Protein AF-A0A9P5TBZ5-F1 (afdb_monomer)

Secondary structure (DSSP, 8-state):
------TTS-TTBTB---GGGGTTSHHHHHHHHHHTS---GGG--HHHHHHHHHHHHHHHHTT--SSGGGT-HHHHHHHHHHHHTT-----TT----HHHHHHHHHHHHHS----------HHHHHHHHHHHHHHHHHHHHHHTTPPPPTTTT----------

Structure (mmCIF, N/CA/C/O backbone):
data_AF-A0A9P5TBZ5-F1
#
_entry.id   AF-A0A9P5TBZ5-F1
#
loop_
_atom_site.group_PDB
_atom_site.id
_atom_site.type_symbol
_atom_site.label_atom_id
_atom_site.label_alt_id
_atom_site.label_comp_id
_atom_site.label_asym_id
_atom_site.label_entity_id
_atom_site.label_seq_id
_atom_site.pdbx_PDB_ins_code
_atom_site.Cartn_x
_atom_site.Cartn_y
_atom_site.Cartn_z
_atom_site.occupancy
_atom_site.B_iso_or_equiv
_atom_site.auth_seq_id
_atom_site.auth_comp_id
_atom_site.auth_asym_id
_atom_site.auth_atom_id
_atom_site.pdbx_PDB_model_num
ATOM 1 N N . MET A 1 1 ? -17.159 19.892 -11.079 1.00 33.22 1 MET A N 1
ATOM 2 C CA . MET A 1 1 ? -17.996 18.682 -10.952 1.00 33.22 1 MET A CA 1
ATOM 3 C C . MET A 1 1 ? -17.070 17.484 -11.070 1.00 33.22 1 MET A C 1
ATOM 5 O O . MET A 1 1 ? -16.500 17.295 -12.135 1.00 33.22 1 MET A O 1
ATOM 9 N N . ALA A 1 2 ? -16.804 16.789 -9.963 1.00 36.62 2 ALA A N 1
ATOM 10 C CA . ALA A 1 2 ? -15.890 15.649 -9.939 1.00 36.62 2 ALA A CA 1
ATOM 11 C C . ALA A 1 2 ? -16.561 14.426 -10.584 1.00 36.62 2 ALA A C 1
ATOM 13 O O . ALA A 1 2 ? -17.734 14.154 -10.336 1.00 36.62 2 ALA A O 1
ATOM 14 N N . SER A 1 3 ? -15.822 13.752 -11.463 1.00 37.06 3 SER A N 1
ATOM 15 C CA . SER A 1 3 ? -16.291 12.652 -12.304 1.00 37.06 3 SER A CA 1
ATOM 16 C C . SER A 1 3 ? -16.651 11.419 -11.467 1.00 37.06 3 SER A C 1
ATOM 18 O O . SER A 1 3 ? -15.787 10.826 -10.831 1.00 37.06 3 SER A O 1
ATOM 20 N N . ALA A 1 4 ? -17.922 11.015 -11.496 1.00 46.25 4 ALA A N 1
ATOM 21 C CA . ALA A 1 4 ? -18.447 9.817 -10.829 1.00 46.25 4 ALA A CA 1
ATOM 22 C C . ALA A 1 4 ? -18.227 8.514 -11.638 1.00 46.25 4 ALA A C 1
ATOM 24 O O . ALA A 1 4 ? -18.849 7.494 -11.356 1.00 46.25 4 ALA A O 1
ATOM 25 N N . ALA A 1 5 ? -17.364 8.532 -12.661 1.00 37.97 5 ALA A N 1
ATOM 26 C CA . ALA A 1 5 ? -17.237 7.447 -13.639 1.00 37.97 5 ALA A CA 1
ATOM 27 C C . ALA A 1 5 ? -16.174 6.372 -13.310 1.00 37.97 5 ALA A C 1
ATOM 29 O O . ALA A 1 5 ? -15.978 5.465 -14.112 1.00 37.97 5 ALA A O 1
ATOM 30 N N . ALA A 1 6 ? -15.493 6.433 -12.159 1.00 43.81 6 ALA A N 1
ATOM 31 C CA . ALA A 1 6 ? -14.355 5.549 -11.848 1.00 43.81 6 ALA A CA 1
ATOM 32 C C . ALA A 1 6 ? -14.616 4.475 -10.767 1.00 43.81 6 ALA A C 1
ATOM 34 O O . ALA A 1 6 ? -13.696 3.765 -10.377 1.00 43.81 6 ALA A O 1
ATOM 35 N N . LEU A 1 7 ? -15.851 4.308 -10.282 1.00 50.50 7 LEU A N 1
ATOM 36 C CA . LEU A 1 7 ? -16.129 3.427 -9.131 1.00 50.50 7 LEU A CA 1
ATOM 37 C C . LEU A 1 7 ? -16.101 1.915 -9.451 1.00 50.50 7 LEU A C 1
ATOM 39 O O . LEU A 1 7 ? -16.159 1.102 -8.536 1.00 50.50 7 LEU A O 1
ATOM 43 N N . GLY A 1 8 ? -16.006 1.517 -10.727 1.00 47.25 8 GLY A N 1
ATOM 44 C CA . GLY A 1 8 ? -16.082 0.106 -11.144 1.00 47.25 8 GLY A CA 1
ATOM 45 C C . GLY A 1 8 ? -14.747 -0.645 -11.248 1.00 47.25 8 GLY A C 1
ATOM 46 O O . GLY A 1 8 ? -14.758 -1.868 -11.308 1.00 47.25 8 GLY A O 1
ATOM 47 N N . GLY A 1 9 ? -13.607 0.056 -11.284 1.00 59.09 9 GLY A N 1
ATOM 48 C CA . GLY A 1 9 ? -12.282 -0.556 -11.501 1.00 59.09 9 GLY A CA 1
ATOM 49 C C . GLY A 1 9 ? -11.386 -0.636 -10.263 1.00 59.09 9 GLY A C 1
ATOM 50 O O . GLY A 1 9 ? -10.271 -1.137 -10.349 1.00 59.09 9 GLY A O 1
ATOM 51 N N . GLN A 1 10 ? -11.843 -0.107 -9.128 1.00 72.00 10 GLN A N 1
ATOM 52 C CA . GLN A 1 10 ? -11.024 0.062 -7.923 1.00 72.00 10 GLN A CA 1
ATOM 53 C C . GLN A 1 10 ? -11.250 -1.024 -6.864 1.00 72.00 10 GLN A C 1
ATOM 55 O O . GLN A 1 10 ? -10.450 -1.158 -5.939 1.00 72.00 10 GLN A O 1
ATOM 60 N N . TRP A 1 11 ? -12.325 -1.811 -6.997 1.00 81.44 11 TRP A N 1
ATOM 61 C CA . TRP A 1 11 ? -12.635 -2.852 -6.026 1.00 81.44 11 TRP A CA 1
ATOM 62 C C . TRP A 1 11 ? -11.581 -3.961 -6.059 1.00 81.44 11 TRP A C 1
ATOM 64 O O . TRP A 1 11 ? -11.291 -4.519 -7.117 1.00 81.44 11 TRP A O 1
ATOM 74 N N . GLY A 1 12 ? -10.994 -4.266 -4.904 1.00 79.25 12 GLY A N 1
ATOM 75 C CA . GLY A 1 12 ? -9.954 -5.285 -4.772 1.00 79.25 12 GLY A CA 1
ATOM 76 C C . GLY A 1 12 ? -8.595 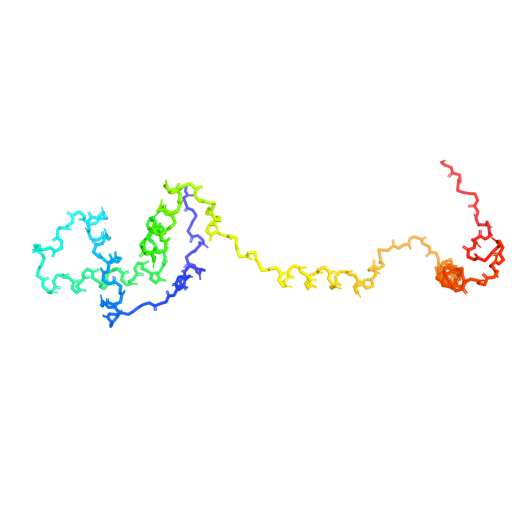-4.913 -5.382 1.00 79.25 12 GLY A C 1
ATOM 77 O O . GLY A 1 12 ? -7.757 -5.801 -5.528 1.00 79.25 12 GLY A O 1
ATOM 78 N N . LYS A 1 13 ? -8.335 -3.633 -5.712 1.00 82.00 13 LYS A N 1
ATOM 79 C CA . LYS A 1 13 ? -7.055 -3.167 -6.299 1.00 82.00 13 LYS A CA 1
ATOM 80 C C . LYS A 1 13 ? -5.826 -3.609 -5.490 1.00 82.00 13 LYS A C 1
ATOM 82 O O . LYS A 1 13 ? -4.810 -3.972 -6.074 1.00 82.00 13 LYS A O 1
ATOM 87 N N . TYR A 1 14 ? -5.928 -3.593 -4.162 1.00 80.81 14 TYR A N 1
ATOM 88 C CA . TYR A 1 14 ? -4.846 -3.958 -3.238 1.00 80.81 14 TYR A CA 1
ATOM 89 C C . TYR A 1 14 ? -5.066 -5.330 -2.572 1.00 80.81 14 TYR A C 1
ATOM 91 O O . TYR A 1 14 ? -4.370 -5.678 -1.621 1.00 80.81 14 TYR A O 1
ATOM 99 N N . GLY A 1 15 ? -6.020 -6.119 -3.076 1.00 84.44 15 GLY A N 1
ATOM 100 C CA . GLY A 1 15 ? -6.528 -7.330 -2.431 1.00 84.44 15 GLY A CA 1
ATOM 101 C C . GLY A 1 15 ? -7.873 -7.100 -1.737 1.00 84.44 15 GLY A C 1
ATOM 102 O O . GLY A 1 15 ? -8.352 -5.972 -1.638 1.00 84.44 15 GLY A O 1
ATOM 103 N N . ILE A 1 16 ? -8.498 -8.189 -1.288 1.00 87.75 16 ILE A N 1
ATOM 104 C CA . ILE A 1 16 ? -9.780 -8.167 -0.574 1.00 87.75 16 ILE A CA 1
ATOM 105 C C . ILE A 1 16 ? -9.539 -8.700 0.830 1.00 87.75 16 ILE A C 1
ATOM 107 O O . ILE A 1 16 ? -8.978 -9.785 0.986 1.00 87.75 16 ILE A O 1
ATOM 111 N N . ILE A 1 17 ? -9.979 -7.950 1.833 1.00 89.69 17 ILE A N 1
ATOM 112 C CA . ILE A 1 17 ? -9.894 -8.334 3.240 1.00 89.69 17 ILE A CA 1
ATOM 113 C C . ILE A 1 17 ? -11.285 -8.567 3.827 1.00 89.69 17 ILE A C 1
ATOM 115 O O . ILE A 1 17 ? -12.295 -8.071 3.321 1.00 89.69 17 ILE A O 1
ATOM 119 N N . SER A 1 18 ? -11.327 -9.339 4.907 1.00 90.25 18 SER A N 1
ATOM 120 C CA . SER A 1 18 ? -12.527 -9.672 5.669 1.00 90.25 18 SER A CA 1
ATOM 121 C C . SER A 1 18 ? -12.341 -9.351 7.154 1.00 90.25 18 SER A C 1
ATOM 123 O O . SER A 1 18 ? -11.235 -9.077 7.614 1.00 90.25 18 SER A O 1
ATOM 125 N N . GLU A 1 19 ? -13.412 -9.449 7.949 1.00 88.06 19 GLU A N 1
ATOM 126 C CA . GLU A 1 19 ? -13.339 -9.294 9.413 1.00 88.06 19 GLU A CA 1
ATOM 127 C C . GLU A 1 19 ? -12.358 -10.272 10.092 1.00 88.06 19 GLU A C 1
ATOM 129 O O . GLU A 1 19 ? -11.868 -10.001 11.189 1.00 88.06 19 GLU A O 1
ATOM 134 N N . SER A 1 20 ? -12.045 -11.395 9.438 1.00 89.06 20 SER A N 1
ATOM 135 C CA . SER A 1 20 ? -11.106 -12.404 9.942 1.00 89.06 20 SER A CA 1
ATOM 136 C C . SER A 1 20 ? -9.653 -11.920 9.913 1.00 89.06 20 SER A C 1
ATOM 138 O O . SER A 1 20 ? -8.834 -12.380 10.706 1.00 89.06 20 SER A O 1
ATOM 140 N N . ASP A 1 21 ? -9.343 -10.961 9.039 1.00 89.00 21 ASP A N 1
ATOM 141 C CA . ASP A 1 21 ? -7.994 -10.441 8.800 1.00 89.00 21 ASP A CA 1
ATOM 142 C C . ASP A 1 21 ? -7.588 -9.350 9.807 1.00 89.00 21 ASP A C 1
ATOM 144 O O . ASP A 1 21 ? -6.551 -8.707 9.650 1.00 89.00 21 ASP A O 1
ATOM 148 N N . ILE A 1 22 ? -8.378 -9.150 10.870 1.00 87.50 22 ILE A N 1
ATOM 149 C CA . ILE A 1 22 ? -8.165 -8.111 11.889 1.00 87.50 22 ILE A CA 1
ATOM 150 C C . ILE A 1 22 ? -6.784 -8.160 12.543 1.00 87.50 22 ILE A C 1
ATOM 152 O O . ILE A 1 22 ? -6.243 -7.114 12.880 1.00 87.50 22 ILE A O 1
ATOM 156 N N . PHE A 1 23 ? -6.206 -9.352 12.702 1.00 87.31 23 PHE A N 1
ATOM 157 C CA . PHE A 1 23 ? -4.875 -9.523 13.289 1.00 87.31 23 PHE A CA 1
ATOM 158 C C . PHE A 1 23 ? -3.758 -9.289 12.269 1.00 87.31 23 PHE A C 1
ATOM 160 O O . PHE A 1 23 ? -2.704 -8.768 12.614 1.00 87.31 23 PHE A O 1
ATOM 167 N N . THR A 1 24 ? -3.987 -9.646 11.005 1.00 87.69 24 THR A N 1
ATOM 168 C CA . THR A 1 24 ? -3.013 -9.452 9.923 1.00 87.69 24 THR A CA 1
ATOM 169 C C . THR A 1 24 ? -2.926 -7.987 9.512 1.00 87.69 24 THR A C 1
ATOM 171 O O . THR A 1 24 ? -1.845 -7.509 9.192 1.00 87.69 24 THR A O 1
ATOM 174 N N . LYS A 1 25 ? -4.061 -7.278 9.549 1.00 88.44 25 LYS A N 1
ATOM 175 C CA . LYS A 1 25 ? -4.196 -5.854 9.213 1.00 88.44 25 LYS A CA 1
ATOM 176 C C . LYS A 1 25 ? -4.301 -4.939 10.430 1.00 88.44 25 LYS A C 1
ATOM 178 O O . LYS A 1 25 ? -4.699 -3.779 10.323 1.00 88.44 25 LYS A O 1
ATOM 183 N N . GLU A 1 26 ? -3.951 -5.458 11.605 1.00 88.44 26 GLU A N 1
ATOM 184 C CA . GLU A 1 26 ? -3.945 -4.694 12.848 1.00 88.44 26 GLU A CA 1
ATOM 185 C C . GLU A 1 26 ? -3.074 -3.423 12.785 1.00 88.44 26 GLU A C 1
ATOM 187 O O . GLU A 1 26 ? -3.550 -2.377 13.245 1.00 88.44 26 GLU A O 1
ATOM 192 N N . PRO A 1 27 ? -1.836 -3.445 12.241 1.00 89.50 27 PRO A N 1
ATOM 193 C CA . PRO A 1 27 ? -1.003 -2.246 12.230 1.00 89.50 27 PRO A CA 1
ATOM 194 C C . PRO A 1 27 ? -1.570 -1.159 11.306 1.00 89.50 27 PRO A C 1
ATOM 196 O O . PRO A 1 27 ? -1.623 0.005 11.708 1.00 89.50 27 PRO A O 1
ATOM 199 N N . GLU A 1 28 ? -2.083 -1.519 10.125 1.00 90.00 28 GLU A N 1
ATOM 200 C CA . GLU A 1 28 ? -2.744 -0.576 9.215 1.00 90.00 28 GLU A CA 1
ATOM 201 C C . GLU A 1 28 ? -4.016 0.012 9.837 1.00 90.00 28 GLU A C 1
ATOM 203 O O . GLU A 1 28 ? -4.231 1.226 9.796 1.00 90.00 28 GLU A O 1
ATOM 208 N N . PHE A 1 29 ? -4.832 -0.832 10.473 1.00 90.12 29 PHE A N 1
ATOM 209 C CA . PHE A 1 29 ? -6.057 -0.405 11.141 1.00 90.12 29 PHE A CA 1
ATOM 210 C C . PHE A 1 29 ? -5.779 0.569 12.294 1.00 90.12 29 PHE A C 1
ATOM 212 O O . PHE A 1 29 ? -6.464 1.585 12.435 1.00 90.12 29 PHE A O 1
ATOM 219 N N . ARG A 1 30 ? -4.746 0.306 13.106 1.00 88.62 30 ARG A N 1
ATOM 220 C CA . ARG A 1 30 ? -4.326 1.202 14.196 1.00 88.62 30 ARG A CA 1
ATOM 221 C C . ARG A 1 30 ? -3.884 2.566 13.670 1.00 88.62 30 ARG A C 1
ATOM 223 O O . ARG A 1 30 ? -4.297 3.581 14.229 1.00 88.62 30 ARG A O 1
ATOM 230 N N . ALA A 1 31 ? -3.088 2.599 12.604 1.00 88.62 31 ALA A N 1
ATOM 231 C CA . ALA A 1 31 ? -2.654 3.851 11.990 1.00 88.62 31 ALA A CA 1
ATOM 232 C C . ALA A 1 31 ? -3.839 4.647 11.421 1.00 88.62 31 ALA A C 1
ATOM 234 O O . ALA A 1 31 ? -3.956 5.848 11.665 1.00 88.62 31 ALA A O 1
ATOM 235 N N . TRP A 1 32 ? -4.768 3.971 10.741 1.00 90.25 32 TRP A N 1
ATOM 236 C CA . TRP A 1 32 ? -5.986 4.589 10.216 1.00 90.25 32 TRP A CA 1
ATOM 237 C C . TRP A 1 32 ? -6.876 5.180 11.321 1.00 90.25 32 TRP A C 1
ATOM 239 O O . TRP A 1 32 ? -7.365 6.305 11.197 1.00 90.25 32 TRP A O 1
ATOM 249 N N . LEU A 1 33 ? -7.041 4.477 12.447 1.00 89.69 33 LEU A N 1
ATOM 250 C CA . LEU A 1 33 ? -7.798 4.995 13.592 1.00 89.69 33 LEU A CA 1
ATOM 251 C C . LEU A 1 33 ? -7.200 6.291 14.158 1.00 89.69 33 LEU A C 1
ATOM 253 O O . LEU A 1 33 ? -7.942 7.213 14.510 1.00 89.69 33 LEU A O 1
ATOM 257 N N . VAL A 1 34 ? -5.872 6.371 14.246 1.00 88.75 34 VAL A N 1
ATOM 258 C CA . VAL A 1 34 ? -5.181 7.543 14.797 1.00 88.75 34 VAL A CA 1
ATOM 259 C C . VAL A 1 34 ? -5.238 8.720 13.830 1.00 88.75 34 VAL A C 1
ATOM 261 O O . VAL A 1 34 ? -5.496 9.845 14.254 1.00 88.75 34 VAL A O 1
ATOM 264 N N . GLU A 1 35 ? -5.019 8.485 12.541 1.00 85.75 35 GLU A N 1
ATOM 265 C CA . GLU A 1 35 ? -4.898 9.568 11.568 1.00 85.75 35 GLU A CA 1
ATOM 266 C C . GLU A 1 35 ? -6.243 10.058 11.027 1.00 85.75 35 GLU A C 1
ATOM 268 O O . GLU A 1 35 ? -6.559 11.244 11.142 1.00 85.75 35 GLU A O 1
ATOM 273 N N . GLU A 1 36 ? -7.051 9.152 10.474 1.00 84.62 36 GLU A N 1
ATOM 274 C CA . GLU A 1 36 ? -8.326 9.498 9.838 1.00 84.62 36 GLU A CA 1
ATOM 275 C C . GLU A 1 36 ? -9.404 9.718 10.894 1.00 84.62 36 GLU A C 1
ATOM 277 O O . GLU A 1 36 ? -10.125 10.720 10.894 1.00 84.62 36 GLU A O 1
ATOM 282 N N . ARG A 1 37 ? -9.501 8.790 11.850 1.00 82.50 37 ARG A N 1
ATOM 283 C CA . ARG A 1 37 ? -10.553 8.854 12.867 1.00 82.50 37 ARG A CA 1
ATOM 284 C C . ARG A 1 37 ? -10.183 9.721 14.067 1.00 82.50 37 ARG A C 1
ATOM 286 O O . ARG A 1 37 ? -11.085 10.067 14.831 1.00 82.50 37 ARG A O 1
ATOM 293 N N . LYS A 1 38 ? -8.905 10.094 14.234 1.00 84.12 38 LYS A N 1
ATOM 294 C CA . LYS A 1 38 ? -8.385 10.838 15.402 1.00 84.12 38 LYS A CA 1
ATOM 295 C C . LYS A 1 38 ? -8.794 10.196 16.732 1.00 84.12 38 LYS A C 1
ATOM 297 O O . LYS A 1 38 ? -9.011 10.882 17.733 1.00 84.12 38 LYS A O 1
ATOM 302 N N . MET A 1 39 ? -8.937 8.872 16.731 1.00 83.00 39 MET A N 1
ATOM 303 C CA . MET A 1 39 ? -9.346 8.081 17.883 1.00 83.00 39 MET A CA 1
ATOM 304 C C . MET A 1 39 ? -8.148 7.323 18.441 1.00 83.00 39 MET A C 1
ATOM 306 O O . MET A 1 39 ? -7.361 6.734 17.708 1.00 83.00 39 MET A O 1
ATOM 310 N N . ASN A 1 40 ? -8.028 7.322 19.768 1.00 81.88 40 ASN A N 1
ATOM 311 C CA . ASN A 1 40 ? -6.974 6.578 20.444 1.00 81.88 40 ASN A CA 1
ATOM 312 C C . ASN A 1 40 ? -7.377 5.100 20.547 1.00 81.88 40 ASN A C 1
ATOM 314 O O . ASN A 1 40 ? -8.364 4.811 21.235 1.00 81.88 40 ASN A O 1
ATOM 318 N N . PRO A 1 41 ? -6.618 4.164 19.947 1.00 76.88 41 PRO A N 1
ATOM 319 C CA . PRO A 1 41 ? -6.961 2.742 19.953 1.00 76.88 41 PRO A CA 1
ATOM 320 C C . PRO A 1 41 ? -7.031 2.159 21.373 1.00 76.88 41 PRO A C 1
ATOM 322 O O . PRO A 1 41 ? -7.838 1.274 21.634 1.00 76.88 41 PRO A O 1
ATOM 325 N N . GLU A 1 42 ? -6.265 2.705 22.322 1.00 78.44 42 GLU A N 1
ATOM 326 C CA . GLU A 1 42 ? -6.271 2.267 23.727 1.00 78.44 42 GLU A CA 1
ATOM 327 C C . GLU A 1 42 ? -7.523 2.684 24.512 1.00 78.44 42 GLU A C 1
ATOM 329 O O . GLU A 1 42 ? -7.811 2.122 25.566 1.00 78.44 42 GLU A O 1
ATOM 334 N N . ARG A 1 43 ? -8.286 3.669 24.021 1.00 80.25 43 ARG A N 1
ATOM 335 C CA . ARG A 1 43 ? -9.514 4.142 24.685 1.00 80.25 43 ARG A CA 1
ATOM 336 C C . ARG A 1 43 ? -10.775 3.472 24.134 1.00 80.25 43 ARG A C 1
ATOM 338 O O . ARG A 1 43 ? -11.861 3.722 24.655 1.00 80.25 43 ARG A O 1
ATOM 345 N N . MET A 1 44 ? -10.655 2.647 23.091 1.00 80.44 44 MET A N 1
ATOM 346 C CA . MET A 1 44 ? -11.789 2.004 22.428 1.00 80.44 44 MET A CA 1
ATOM 347 C C . MET A 1 44 ? -12.156 0.660 23.063 1.00 80.44 44 MET A C 1
ATOM 349 O O . MET A 1 44 ? -11.309 -0.177 23.365 1.00 80.44 44 MET A O 1
ATOM 353 N N . SER A 1 45 ? -13.462 0.435 23.221 1.00 85.50 45 SER A N 1
ATOM 354 C CA . SER A 1 45 ? -14.001 -0.880 23.581 1.00 85.50 45 SER A CA 1
ATOM 355 C C . SER A 1 45 ? -13.912 -1.845 22.395 1.00 85.50 45 SER A C 1
ATOM 357 O O . SER A 1 45 ? -14.041 -1.429 21.242 1.00 85.50 45 SER A O 1
ATOM 359 N N . LYS A 1 46 ? -13.785 -3.149 22.671 1.00 84.00 46 LYS A N 1
ATOM 360 C CA . LYS A 1 46 ? -13.702 -4.209 21.649 1.00 84.00 46 LYS A CA 1
ATOM 361 C C . LYS A 1 46 ? -14.863 -4.168 20.647 1.00 84.00 46 LYS A C 1
ATOM 363 O O . LYS A 1 46 ? -14.643 -4.395 19.461 1.00 84.00 46 LYS A O 1
ATOM 368 N N . ASP A 1 47 ? -16.075 -3.838 21.092 1.00 86.81 47 ASP A N 1
ATOM 369 C CA . ASP A 1 47 ? -17.245 -3.710 20.211 1.00 86.81 47 ASP A CA 1
ATOM 370 C C . ASP A 1 47 ? -17.160 -2.508 19.268 1.00 86.81 47 ASP A C 1
ATOM 372 O O . ASP A 1 47 ? -17.598 -2.583 18.121 1.00 86.81 47 ASP A O 1
ATOM 376 N N . GLN A 1 48 ? -16.584 -1.396 19.733 1.00 87.69 48 GLN A N 1
ATOM 377 C CA . GLN A 1 48 ? -16.347 -0.242 18.870 1.00 87.69 48 GLN A CA 1
ATOM 378 C C . GLN A 1 48 ? -15.256 -0.566 17.852 1.00 87.69 48 GLN A C 1
ATOM 380 O O . GLN A 1 48 ? -15.445 -0.293 16.672 1.00 87.69 48 GLN A O 1
ATOM 385 N N . SER A 1 49 ? -14.172 -1.229 18.270 1.00 87.25 49 SER A N 1
ATOM 386 C CA . SER A 1 49 ? -13.098 -1.639 17.358 1.00 87.25 49 SER A CA 1
ATOM 387 C C . SER A 1 49 ? -13.601 -2.522 16.228 1.00 87.25 49 SER A C 1
ATOM 389 O O . SER A 1 49 ? -13.238 -2.280 15.086 1.00 87.25 49 SER A O 1
ATOM 391 N N . LYS A 1 50 ? -14.496 -3.478 16.499 1.00 89.19 50 LYS A N 1
ATOM 392 C CA . LYS A 1 50 ? -15.088 -4.315 15.443 1.00 89.19 50 LYS A CA 1
ATOM 393 C C . LYS A 1 50 ? -15.931 -3.515 14.447 1.00 89.19 50 LYS A C 1
ATOM 395 O O . LYS A 1 50 ? -15.817 -3.731 13.248 1.00 89.19 50 LYS A O 1
ATOM 400 N N . LYS A 1 51 ? -16.745 -2.568 14.924 1.00 90.88 51 LYS A N 1
ATOM 401 C CA . LYS A 1 51 ? -17.561 -1.704 14.048 1.00 90.88 51 LYS A CA 1
ATOM 402 C C . LYS A 1 51 ? -16.705 -0.800 13.169 1.00 90.88 51 LYS A C 1
ATOM 404 O O . LYS A 1 51 ? -17.022 -0.594 12.003 1.00 90.88 51 LYS A O 1
ATOM 409 N N . GLU A 1 52 ? -15.633 -0.253 13.731 1.00 90.88 52 GLU A N 1
ATOM 410 C CA . GLU A 1 52 ? -14.681 0.549 12.966 1.00 90.88 52 GLU A CA 1
ATOM 411 C C . GLU A 1 52 ? -13.870 -0.313 11.996 1.00 90.88 52 GLU A C 1
ATOM 413 O O . GLU A 1 52 ? -13.607 0.127 10.882 1.00 90.88 52 GLU A O 1
ATOM 418 N N . PHE A 1 53 ? -13.552 -1.555 12.365 1.00 91.06 53 PHE A N 1
ATOM 419 C CA . PHE A 1 53 ? -12.875 -2.491 11.473 1.00 91.06 53 PHE A CA 1
ATOM 420 C C . PHE A 1 53 ? -13.746 -2.871 10.273 1.00 91.06 53 PHE A C 1
ATOM 422 O O . PHE A 1 53 ? -13.248 -2.908 9.158 1.00 91.06 53 PHE A O 1
ATOM 429 N N . ALA A 1 54 ? -15.054 -3.064 10.458 1.00 91.56 54 ALA A N 1
ATOM 430 C CA . ALA A 1 54 ? -15.969 -3.310 9.341 1.00 91.56 54 ALA A CA 1
ATOM 431 C C . ALA A 1 54 ? -15.966 -2.157 8.318 1.00 91.56 54 ALA A C 1
ATOM 433 O O . ALA A 1 54 ? -15.954 -2.403 7.114 1.00 91.56 54 ALA A O 1
ATOM 434 N N . ARG A 1 55 ? -15.896 -0.900 8.785 1.00 90.31 55 ARG A N 1
ATOM 435 C CA . ARG A 1 55 ? -15.730 0.268 7.900 1.00 90.31 55 ARG A CA 1
ATOM 436 C C . ARG A 1 55 ? -14.372 0.286 7.210 1.00 90.31 55 ARG A C 1
ATOM 438 O O . ARG A 1 55 ? -14.305 0.531 6.016 1.00 90.31 55 ARG A O 1
ATOM 445 N N . PHE A 1 56 ? -13.306 -0.018 7.948 1.00 90.81 56 PHE A N 1
ATOM 446 C CA . PHE A 1 56 ? -11.968 -0.141 7.376 1.00 90.81 56 PHE A CA 1
ATOM 447 C C . PHE A 1 56 ? -11.920 -1.205 6.268 1.00 90.81 56 PHE A C 1
ATOM 449 O O . PHE A 1 56 ? -11.322 -0.972 5.226 1.00 90.81 56 PHE A O 1
ATOM 456 N N . VAL A 1 57 ? -12.582 -2.350 6.463 1.00 91.38 57 VAL A N 1
ATOM 457 C CA . VAL A 1 57 ? -12.695 -3.419 5.459 1.00 91.38 57 VAL A CA 1
ATOM 458 C C . VAL A 1 57 ? -13.436 -2.939 4.213 1.00 91.38 57 VAL A C 1
ATOM 460 O O . VAL A 1 57 ? -12.997 -3.226 3.100 1.00 91.38 57 VAL A O 1
ATOM 463 N N . GLU A 1 58 ? -14.538 -2.208 4.386 1.00 89.81 58 GLU A N 1
ATOM 464 C CA . GLU A 1 58 ? -15.268 -1.601 3.270 1.00 89.81 58 GLU A CA 1
ATOM 465 C C . GLU A 1 58 ? -14.351 -0.665 2.481 1.00 89.81 58 GLU A C 1
ATOM 467 O O . GLU A 1 58 ? -14.124 -0.909 1.297 1.00 89.81 58 GLU A O 1
ATOM 472 N N . ASP A 1 59 ? -13.739 0.308 3.161 1.00 88.50 59 ASP A N 1
ATOM 473 C CA . ASP A 1 59 ? -12.885 1.314 2.533 1.00 88.50 59 ASP A CA 1
ATOM 474 C C . ASP A 1 59 ? -11.637 0.710 1.863 1.00 88.50 59 ASP A C 1
ATOM 476 O O . ASP A 1 59 ? -11.221 1.147 0.784 1.00 88.50 59 ASP A O 1
ATOM 480 N N . TYR A 1 60 ? -11.060 -0.338 2.462 1.00 89.75 60 TYR A N 1
ATOM 481 C CA . TYR A 1 60 ? -9.944 -1.089 1.889 1.00 89.75 60 TYR A CA 1
ATOM 482 C C . TYR A 1 60 ? -10.354 -1.763 0.581 1.00 89.75 60 TYR A C 1
ATOM 484 O O . TYR A 1 60 ? -9.693 -1.612 -0.447 1.00 89.75 60 TYR A O 1
ATOM 492 N N . ASN A 1 61 ? -11.472 -2.491 0.611 1.00 89.19 61 ASN A N 1
ATOM 493 C CA . ASN A 1 61 ? -11.949 -3.259 -0.529 1.00 89.19 61 ASN A CA 1
ATOM 494 C C . ASN A 1 61 ? -12.426 -2.351 -1.660 1.00 89.19 61 ASN A C 1
ATOM 496 O O . ASN A 1 61 ? -12.270 -2.714 -2.822 1.00 89.19 61 ASN A O 1
ATOM 500 N N . THR A 1 62 ? -12.979 -1.177 -1.349 1.00 86.12 62 THR A N 1
ATOM 501 C CA . THR A 1 62 ? -13.375 -0.174 -2.346 1.00 86.12 62 THR A CA 1
ATOM 502 C C . THR A 1 62 ? -12.239 0.745 -2.770 1.00 86.12 62 THR A C 1
ATOM 504 O O . THR A 1 62 ? -12.455 1.585 -3.639 1.00 86.12 62 THR A O 1
ATOM 507 N N . ALA A 1 63 ? -11.049 0.585 -2.191 1.00 85.00 63 ALA A N 1
ATOM 508 C CA . ALA A 1 63 ? -9.890 1.433 -2.414 1.00 85.00 63 ALA A CA 1
ATOM 509 C C . ALA A 1 63 ? -10.196 2.942 -2.270 1.00 85.00 63 ALA A C 1
ATOM 511 O O . ALA A 1 63 ? -9.757 3.765 -3.075 1.00 85.00 63 ALA A O 1
ATOM 512 N N . THR A 1 64 ? -10.959 3.307 -1.237 1.00 85.19 64 THR A N 1
ATOM 513 C CA . THR A 1 64 ? -11.424 4.683 -0.980 1.00 85.19 64 THR A CA 1
ATOM 514 C C . THR A 1 64 ? -10.562 5.446 0.022 1.00 85.19 64 THR A C 1
ATOM 516 O O . THR A 1 64 ? -10.863 6.604 0.319 1.00 85.19 64 THR A O 1
ATOM 519 N N . PHE A 1 65 ? -9.477 4.853 0.536 1.00 83.12 65 PHE A N 1
ATOM 520 C CA . PHE A 1 65 ? -8.604 5.564 1.468 1.00 83.12 65 PHE A CA 1
ATOM 521 C C . PHE A 1 65 ? -7.913 6.774 0.817 1.00 83.12 65 PHE A C 1
ATOM 523 O O . PHE A 1 65 ? -7.431 6.666 -0.313 1.00 83.12 65 PHE A O 1
ATOM 530 N N . PRO A 1 66 ? -7.773 7.903 1.544 1.00 81.38 66 PRO A N 1
ATOM 531 C CA . PRO A 1 66 ? -7.110 9.103 1.026 1.00 81.38 66 PRO A CA 1
ATOM 532 C C . PRO A 1 66 ? -5.622 8.918 0.710 1.00 81.38 66 PRO A C 1
ATOM 534 O O . PRO A 1 66 ? -5.070 9.647 -0.112 1.00 81.38 66 PRO A O 1
ATOM 537 N N . ASN A 1 67 ? -4.953 7.984 1.392 1.00 81.88 67 ASN A N 1
ATOM 538 C CA . ASN A 1 67 ? -3.525 7.728 1.241 1.00 81.88 67 ASN A CA 1
ATOM 539 C C . ASN A 1 67 ? -3.257 6.229 1.072 1.00 81.88 67 ASN A C 1
ATOM 541 O O . ASN A 1 67 ? -3.826 5.401 1.783 1.00 81.88 67 ASN A O 1
ATOM 545 N N . GLU A 1 68 ? -2.341 5.888 0.168 1.00 81.06 68 GLU A N 1
ATOM 546 C CA . GLU A 1 68 ? -1.989 4.503 -0.148 1.00 81.06 68 GLU A CA 1
ATOM 547 C C . GLU A 1 68 ? -1.311 3.751 1.008 1.00 81.06 68 GLU A C 1
ATOM 549 O O . GLU A 1 68 ? -1.349 2.520 1.056 1.00 81.06 68 GLU A O 1
ATOM 554 N N . LYS A 1 69 ? -0.730 4.466 1.980 1.00 83.19 69 LYS A N 1
ATOM 555 C CA . LYS A 1 69 ? -0.058 3.854 3.137 1.00 83.19 69 LYS A CA 1
ATOM 556 C C . LYS A 1 69 ? -0.974 2.970 3.986 1.00 83.19 69 LYS A C 1
ATOM 558 O O . LYS A 1 69 ? -0.486 2.076 4.667 1.00 83.19 69 LYS A O 1
ATOM 563 N N . PHE A 1 70 ? -2.288 3.197 3.947 1.00 83.88 70 PHE A N 1
ATOM 564 C CA . PHE A 1 70 ? -3.250 2.399 4.710 1.00 83.88 70 PHE A CA 1
ATOM 565 C C . PHE A 1 70 ? -3.504 1.016 4.093 1.00 83.88 70 PHE A C 1
ATOM 567 O O . PHE A 1 70 ? -4.021 0.138 4.778 1.00 83.88 70 PHE A O 1
ATOM 574 N N . TYR A 1 71 ? -3.109 0.781 2.835 1.00 85.69 71 TYR A N 1
ATOM 575 C CA . TYR A 1 71 ? -3.210 -0.552 2.232 1.00 85.69 71 TYR A CA 1
ATOM 576 C C . TYR A 1 71 ? -2.049 -1.467 2.636 1.00 85.69 71 TYR A C 1
ATOM 578 O O . TYR A 1 71 ? -2.229 -2.685 2.769 1.00 85.69 71 TYR A O 1
ATOM 586 N N . ASN A 1 72 ? -0.862 -0.878 2.817 1.00 85.75 72 ASN A N 1
ATOM 587 C CA . ASN A 1 72 ? 0.353 -1.568 3.232 1.00 85.75 72 ASN A CA 1
ATOM 588 C C . ASN A 1 72 ? 1.310 -0.597 3.943 1.00 85.75 72 ASN A C 1
ATOM 590 O O . ASN A 1 72 ? 2.134 0.072 3.308 1.00 85.75 72 ASN A O 1
ATOM 594 N N . ILE A 1 73 ? 1.197 -0.532 5.270 1.00 84.62 73 ILE A N 1
ATOM 595 C CA . ILE A 1 73 ? 2.016 0.380 6.072 1.00 84.62 73 ILE A CA 1
ATOM 596 C C . ILE A 1 73 ? 3.475 -0.076 6.146 1.00 84.62 73 ILE A C 1
ATOM 598 O O . ILE A 1 73 ? 4.371 0.758 6.111 1.00 84.62 73 ILE A O 1
ATOM 602 N N . GLU A 1 74 ? 3.731 -1.386 6.146 1.00 83.19 74 GLU A N 1
ATOM 603 C CA . GLU A 1 74 ? 5.084 -1.944 6.231 1.00 83.19 74 GLU A CA 1
ATOM 604 C C . GLU A 1 74 ? 5.917 -1.597 4.988 1.00 83.19 74 GLU A C 1
ATOM 606 O O . GLU A 1 74 ? 7.068 -1.170 5.093 1.00 83.19 74 GLU A O 1
ATOM 611 N N . ALA A 1 75 ? 5.333 -1.729 3.793 1.00 82.56 75 ALA A N 1
ATOM 612 C CA . ALA A 1 75 ? 5.998 -1.339 2.551 1.00 82.56 75 ALA A CA 1
ATOM 613 C C . ALA A 1 75 ? 6.260 0.172 2.504 1.00 82.56 75 ALA A C 1
ATOM 615 O O . ALA A 1 75 ? 7.318 0.607 2.040 1.00 82.56 75 ALA A O 1
ATOM 616 N N . TYR A 1 76 ? 5.316 0.970 3.009 1.00 83.56 76 TYR A N 1
ATOM 617 C CA . TYR A 1 76 ? 5.461 2.417 3.099 1.00 83.56 76 TYR A CA 1
ATOM 618 C C . TYR A 1 76 ? 6.581 2.824 4.068 1.00 83.56 76 TYR A C 1
ATOM 620 O O . TYR A 1 76 ? 7.435 3.635 3.706 1.00 83.56 76 TYR A O 1
ATOM 628 N N . GLU A 1 77 ? 6.625 2.244 5.268 1.00 84.81 77 GLU A N 1
ATOM 629 C CA . GLU A 1 77 ? 7.666 2.512 6.264 1.00 84.81 77 GLU A CA 1
ATOM 630 C C . GLU A 1 77 ? 9.041 2.080 5.766 1.00 84.81 77 GLU A C 1
ATOM 632 O O . GLU A 1 77 ? 9.970 2.882 5.793 1.00 84.81 77 GLU A O 1
ATOM 637 N N . ARG A 1 78 ? 9.156 0.878 5.191 1.00 84.38 78 A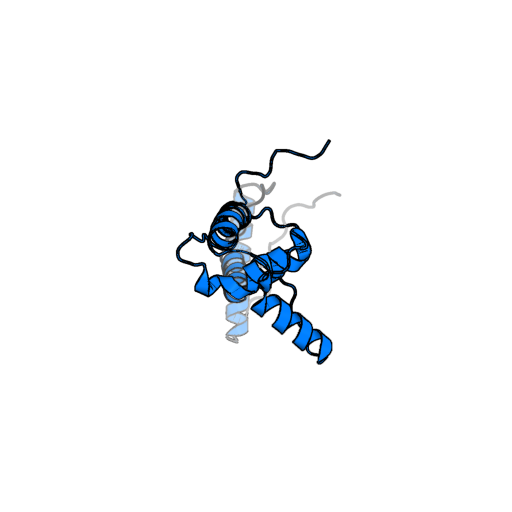RG A N 1
ATOM 638 C CA . ARG A 1 78 ? 10.410 0.388 4.602 1.00 84.38 78 ARG A CA 1
ATOM 639 C C . ARG A 1 78 ? 10.934 1.323 3.512 1.00 84.38 78 ARG A C 1
ATOM 641 O O . ARG A 1 78 ? 12.131 1.588 3.446 1.00 84.38 78 ARG A O 1
ATOM 648 N N . ARG A 1 79 ? 10.042 1.859 2.673 1.00 81.69 79 ARG A N 1
ATOM 649 C CA . ARG A 1 79 ? 10.385 2.868 1.660 1.00 81.69 79 ARG A CA 1
ATOM 650 C C . AR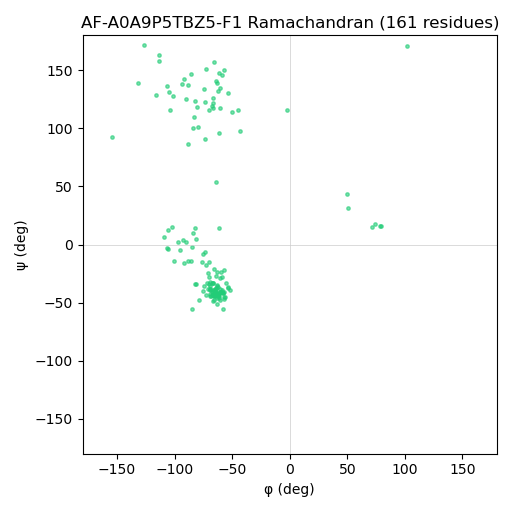G A 1 79 ? 10.838 4.181 2.291 1.00 81.69 79 ARG A C 1
ATOM 652 O O . ARG A 1 79 ? 11.816 4.765 1.833 1.00 81.69 79 ARG A O 1
ATOM 659 N N . MET A 1 80 ? 10.138 4.660 3.313 1.00 83.75 80 MET A N 1
ATOM 660 C CA . MET A 1 80 ? 10.514 5.891 4.009 1.00 83.75 80 MET A CA 1
ATOM 661 C C . MET A 1 80 ? 11.856 5.744 4.726 1.00 83.75 80 MET A C 1
ATOM 663 O O . MET A 1 80 ? 12.664 6.669 4.695 1.00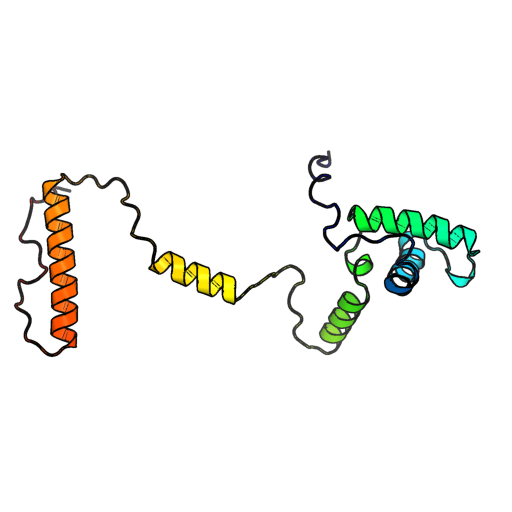 83.75 80 MET A O 1
ATOM 667 N N . ASP A 1 81 ? 12.127 4.582 5.310 1.00 85.69 81 ASP A N 1
ATOM 668 C CA . ASP A 1 81 ? 13.398 4.275 5.954 1.00 85.69 81 ASP A CA 1
ATOM 669 C C . ASP A 1 81 ? 14.535 4.174 4.936 1.00 85.69 81 ASP A C 1
ATOM 671 O O . ASP A 1 81 ? 15.575 4.794 5.144 1.00 85.69 81 ASP A O 1
ATOM 675 N N . ALA A 1 82 ? 14.325 3.507 3.796 1.00 84.06 82 ALA A N 1
ATOM 676 C CA . ALA A 1 82 ? 15.297 3.466 2.702 1.00 84.06 82 ALA A CA 1
ATOM 677 C C . ALA A 1 82 ? 15.592 4.871 2.140 1.00 84.06 82 ALA A C 1
ATOM 679 O O . ALA A 1 82 ? 16.750 5.239 1.947 1.00 84.06 82 ALA A O 1
ATOM 680 N N . MET A 1 83 ? 14.561 5.710 1.981 1.00 82.12 83 MET A N 1
ATOM 681 C CA . MET A 1 83 ? 14.727 7.105 1.564 1.00 82.12 83 MET A CA 1
ATOM 682 C C . MET A 1 83 ? 15.516 7.925 2.596 1.00 82.12 83 MET A C 1
ATOM 684 O O . MET A 1 83 ? 16.385 8.709 2.218 1.00 82.12 83 MET A O 1
ATOM 688 N N . ARG A 1 84 ? 15.260 7.739 3.899 1.00 86.19 84 ARG A N 1
ATOM 689 C CA . ARG A 1 84 ? 16.035 8.392 4.971 1.00 86.19 84 ARG A CA 1
ATOM 690 C C . ARG A 1 84 ? 17.473 7.880 5.050 1.00 86.19 84 ARG A C 1
ATOM 692 O O . ARG A 1 84 ? 18.363 8.654 5.387 1.00 86.19 84 ARG A O 1
ATOM 699 N N . ALA A 1 85 ? 17.698 6.606 4.737 1.00 87.94 85 ALA A N 1
ATOM 700 C CA . ALA A 1 85 ? 19.020 5.991 4.664 1.00 87.94 85 ALA A CA 1
ATOM 701 C C . ALA A 1 85 ? 19.820 6.422 3.418 1.00 87.94 85 ALA A C 1
ATOM 703 O O . ALA A 1 85 ? 21.003 6.105 3.316 1.00 87.94 85 ALA A O 1
ATOM 704 N N . GLY A 1 86 ? 19.204 7.173 2.495 1.00 80.56 86 GLY A N 1
ATOM 705 C CA . GLY A 1 86 ? 19.837 7.641 1.262 1.00 80.56 86 GLY A CA 1
ATOM 706 C C . GLY A 1 86 ? 19.919 6.577 0.164 1.00 80.56 86 GLY A C 1
ATOM 707 O O . GLY A 1 86 ? 20.681 6.742 -0.786 1.00 80.56 86 GLY A O 1
ATOM 708 N N . GLU A 1 87 ? 19.153 5.493 0.285 1.00 76.50 87 GLU A N 1
ATOM 709 C CA . GLU A 1 87 ? 19.083 4.418 -0.701 1.00 76.50 87 GLU A C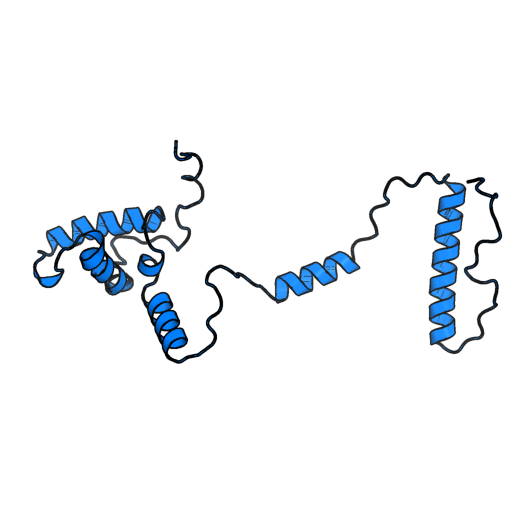A 1
ATOM 710 C C . GLU A 1 87 ? 18.056 4.750 -1.801 1.00 76.50 87 GLU A C 1
ATOM 712 O O . GLU A 1 87 ? 17.050 5.427 -1.566 1.00 76.50 87 GLU A O 1
ATOM 717 N N . PHE A 1 88 ? 18.313 4.302 -3.035 1.00 69.31 88 PHE A N 1
ATOM 718 C CA . PHE A 1 88 ? 17.399 4.523 -4.157 1.00 69.31 88 PHE A CA 1
ATOM 719 C C . PHE A 1 88 ? 16.134 3.682 -3.976 1.00 69.31 88 PHE A C 1
ATOM 721 O O . PHE A 1 88 ? 16.193 2.454 -4.017 1.00 69.31 88 PHE A O 1
ATOM 728 N N . VAL A 1 89 ? 14.983 4.343 -3.823 1.00 64.81 89 VAL A N 1
ATOM 729 C CA . VAL A 1 89 ? 13.688 3.660 -3.755 1.00 64.81 89 VAL A CA 1
ATOM 730 C C . VAL A 1 89 ? 12.936 3.829 -5.074 1.00 64.81 89 VAL A C 1
ATOM 732 O O . VAL A 1 89 ? 12.563 4.961 -5.402 1.00 64.81 89 VAL A O 1
ATOM 735 N N . PRO A 1 90 ? 12.681 2.737 -5.819 1.00 63.38 90 PRO A N 1
ATOM 736 C CA . PRO A 1 90 ? 11.887 2.807 -7.034 1.00 63.38 90 PRO A CA 1
ATOM 737 C C . PRO A 1 90 ? 10.473 3.362 -6.757 1.00 63.38 90 PRO A C 1
ATOM 739 O O . PRO A 1 90 ? 9.914 3.124 -5.677 1.00 63.38 90 PRO A O 1
ATOM 742 N N . PRO A 1 91 ? 9.883 4.128 -7.695 1.00 63.38 91 PRO A N 1
ATOM 743 C CA . PRO A 1 91 ? 8.496 4.581 -7.605 1.00 63.38 91 PRO A CA 1
ATOM 744 C C . PRO A 1 91 ? 7.504 3.417 -7.467 1.00 63.38 91 PRO A C 1
ATOM 746 O O . PRO A 1 91 ? 7.732 2.325 -7.973 1.00 63.38 91 PRO A O 1
ATOM 749 N N . THR A 1 92 ? 6.385 3.665 -6.786 1.00 61.09 92 THR A N 1
ATOM 750 C CA . THR A 1 92 ? 5.362 2.657 -6.450 1.00 61.09 92 THR A CA 1
ATOM 751 C C . THR A 1 92 ? 4.542 2.151 -7.638 1.00 61.09 92 THR A C 1
ATOM 753 O O . THR A 1 92 ? 3.890 1.124 -7.492 1.00 61.09 92 THR A O 1
ATOM 756 N N . ASP A 1 93 ? 4.586 2.835 -8.785 1.00 57.56 93 ASP A N 1
ATOM 757 C CA . ASP A 1 93 ? 3.737 2.538 -9.950 1.00 57.56 93 ASP A CA 1
ATOM 758 C C . ASP A 1 93 ? 4.454 1.850 -11.121 1.00 57.56 93 ASP A C 1
ATOM 760 O O . ASP A 1 93 ? 3.800 1.462 -12.090 1.00 57.56 93 ASP A O 1
ATOM 764 N N . ASP A 1 94 ? 5.769 1.635 -11.059 1.00 54.12 94 ASP A N 1
ATOM 765 C CA . ASP A 1 94 ? 6.458 0.962 -12.159 1.00 54.12 94 ASP A CA 1
ATOM 766 C C . ASP A 1 94 ? 6.427 -0.554 -11.956 1.00 54.12 94 ASP A C 1
ATOM 768 O O . ASP A 1 94 ? 7.369 -1.172 -11.456 1.00 54.12 94 ASP A O 1
ATOM 772 N N . ASN A 1 95 ? 5.342 -1.170 -12.437 1.00 61.31 95 ASN A N 1
ATOM 773 C CA . ASN A 1 95 ? 5.310 -2.574 -12.857 1.00 61.31 95 ASN A CA 1
ATOM 774 C C . ASN A 1 95 ? 6.253 -2.792 -14.061 1.00 61.31 95 ASN A C 1
ATOM 776 O O . ASN A 1 95 ? 5.832 -3.272 -15.117 1.00 61.31 95 ASN A O 1
ATOM 780 N N . TYR A 1 96 ? 7.525 -2.405 -13.943 1.00 56.03 96 TYR A N 1
ATOM 781 C CA . TYR A 1 96 ? 8.521 -2.666 -14.968 1.00 56.03 96 TYR A CA 1
ATOM 782 C C . TYR A 1 96 ? 8.884 -4.150 -14.928 1.00 56.03 96 TYR A C 1
ATOM 784 O O . TYR A 1 96 ? 9.766 -4.591 -14.190 1.00 56.03 96 TYR A O 1
ATOM 792 N N . ASP A 1 97 ? 8.154 -4.933 -15.714 1.00 67.31 97 ASP A N 1
ATOM 793 C CA . ASP A 1 97 ? 8.473 -6.326 -15.982 1.00 67.31 97 ASP A CA 1
ATOM 794 C C . ASP A 1 97 ? 9.490 -6.392 -17.129 1.00 67.31 97 ASP A C 1
ATOM 796 O O . ASP A 1 97 ? 9.155 -6.266 -18.311 1.00 67.31 97 ASP A O 1
ATOM 800 N N . ALA A 1 98 ? 10.757 -6.586 -16.766 1.00 72.88 98 ALA A N 1
ATOM 801 C CA . ALA A 1 98 ? 11.852 -6.711 -17.721 1.00 72.88 98 ALA A CA 1
ATOM 802 C C . ALA A 1 98 ? 11.656 -7.886 -18.702 1.00 72.88 98 ALA A C 1
ATOM 804 O O . ALA A 1 98 ? 12.143 -7.825 -19.834 1.00 72.88 98 ALA A O 1
ATOM 805 N N . ASP A 1 99 ? 10.940 -8.945 -18.303 1.00 76.31 99 ASP A N 1
ATOM 806 C CA . ASP A 1 99 ? 10.659 -10.090 -19.173 1.00 76.31 99 ASP A CA 1
ATOM 807 C C . ASP A 1 99 ? 9.582 -9.738 -20.210 1.00 76.31 99 ASP A C 1
ATOM 809 O O . ASP A 1 99 ? 9.724 -10.044 -21.400 1.00 76.31 99 ASP A O 1
ATOM 813 N N . ALA A 1 100 ? 8.549 -8.997 -19.793 1.00 75.44 100 ALA A N 1
ATOM 814 C CA . ALA A 1 100 ? 7.529 -8.468 -20.696 1.00 75.44 100 ALA A CA 1
ATOM 815 C C . ALA A 1 100 ? 8.129 -7.529 -21.755 1.00 75.44 100 ALA A C 1
ATOM 817 O O . ALA A 1 100 ? 7.772 -7.633 -22.934 1.00 75.44 100 ALA A O 1
ATOM 818 N N . ASP A 1 101 ? 9.072 -6.670 -21.363 1.00 79.25 101 ASP A N 1
ATOM 819 C CA . ASP A 1 101 ? 9.717 -5.723 -22.276 1.00 79.25 101 ASP A CA 1
ATOM 820 C C . ASP A 1 101 ? 10.628 -6.440 -23.294 1.00 79.25 101 ASP A C 1
ATOM 822 O O . ASP A 1 101 ? 10.521 -6.240 -24.511 1.00 79.25 101 ASP A O 1
ATOM 826 N N . MET A 1 102 ? 11.425 -7.413 -22.833 1.00 78.62 102 MET A N 1
ATOM 827 C CA . MET A 1 102 ? 12.217 -8.292 -23.707 1.00 78.62 102 MET A CA 1
ATOM 828 C C . MET A 1 102 ? 11.341 -9.071 -24.695 1.00 78.62 102 MET A C 1
ATOM 830 O O . MET A 1 102 ? 11.676 -9.205 -25.880 1.00 78.62 102 MET A O 1
ATOM 834 N N . ARG A 1 103 ? 10.187 -9.566 -24.242 1.00 82.12 103 ARG A N 1
ATOM 835 C CA . ARG A 1 103 ? 9.233 -10.300 -25.078 1.00 82.12 103 ARG A CA 1
ATOM 836 C C . ARG A 1 103 ? 8.551 -9.397 -26.107 1.00 82.12 103 ARG A C 1
ATOM 838 O O . ARG A 1 103 ? 8.358 -9.825 -27.249 1.00 82.12 103 ARG A O 1
ATOM 845 N N . ALA A 1 104 ? 8.218 -8.158 -25.749 1.00 79.62 104 ALA A N 1
ATOM 846 C CA . ALA A 1 104 ? 7.678 -7.163 -26.674 1.00 79.62 104 ALA A CA 1
ATOM 847 C C . ALA A 1 104 ? 8.689 -6.823 -27.779 1.00 79.62 104 ALA A C 1
ATOM 849 O O . ALA A 1 104 ? 8.337 -6.829 -28.965 1.00 79.62 104 ALA A O 1
ATOM 850 N N . HIS A 1 105 ? 9.961 -6.642 -27.415 1.00 78.00 105 HIS A N 1
ATOM 851 C CA . HIS A 1 105 ? 11.041 -6.438 -28.377 1.00 78.00 105 HIS A CA 1
ATOM 852 C C . HIS A 1 105 ? 11.193 -7.634 -29.326 1.00 78.00 105 HIS A C 1
ATOM 854 O O . HIS A 1 105 ? 11.208 -7.460 -30.547 1.00 78.00 105 HIS A O 1
ATOM 860 N N . GLN A 1 106 ? 11.221 -8.862 -28.799 1.00 78.38 106 GLN A N 1
ATOM 861 C CA . GLN A 1 106 ? 11.297 -10.069 -29.629 1.00 78.38 106 GLN A CA 1
ATOM 862 C C . GLN A 1 106 ? 10.101 -10.217 -30.577 1.00 78.38 106 GLN A C 1
ATOM 864 O O . GLN A 1 106 ? 10.270 -10.642 -31.721 1.00 78.38 106 GLN A O 1
ATOM 869 N N . ASN A 1 107 ? 8.895 -9.870 -30.129 1.00 75.44 107 ASN A N 1
ATOM 870 C CA . ASN A 1 107 ? 7.698 -9.928 -30.960 1.00 75.44 107 ASN A CA 1
ATOM 871 C C . ASN A 1 107 ? 7.717 -8.874 -32.072 1.00 75.44 107 ASN A C 1
ATOM 873 O O . ASN A 1 107 ? 7.329 -9.188 -33.194 1.00 75.44 107 ASN A O 1
ATOM 877 N N . ASN A 1 108 ? 8.216 -7.664 -31.812 1.00 71.69 108 ASN A N 1
ATOM 878 C CA . ASN A 1 108 ? 8.347 -6.635 -32.845 1.00 71.69 108 ASN A CA 1
ATOM 879 C C . ASN A 1 108 ? 9.377 -6.999 -33.925 1.00 71.69 108 ASN A C 1
ATOM 881 O O . ASN A 1 108 ? 9.137 -6.699 -35.089 1.00 71.69 108 ASN A O 1
ATOM 885 N N . LEU A 1 109 ? 10.458 -7.715 -33.591 1.00 70.25 109 LEU A N 1
ATOM 886 C CA . LEU A 1 109 ? 11.377 -8.254 -34.607 1.00 70.25 109 LEU A CA 1
ATOM 887 C C . LEU A 1 109 ? 10.766 -9.395 -35.440 1.00 70.25 109 LEU A C 1
ATOM 889 O O . LEU A 1 109 ? 11.171 -9.612 -36.579 1.00 70.25 109 LEU A O 1
ATOM 893 N N . LYS A 1 110 ? 9.815 -10.146 -34.872 1.00 69.38 110 LYS A N 1
ATOM 894 C CA . LYS A 1 110 ? 9.147 -11.277 -35.541 1.00 69.38 110 LYS A CA 1
ATOM 895 C C . LYS A 1 110 ? 7.917 -10.866 -36.344 1.00 69.38 110 LYS A C 1
ATOM 897 O O . LYS A 1 110 ? 7.420 -11.668 -37.135 1.00 69.38 110 LYS A O 1
ATOM 902 N N . ARG A 1 111 ? 7.401 -9.654 -36.139 1.00 65.38 111 ARG A N 1
ATOM 903 C CA . ARG A 1 111 ? 6.274 -9.136 -36.913 1.00 65.38 111 ARG A CA 1
ATOM 904 C C . ARG A 1 111 ? 6.726 -8.909 -38.360 1.00 65.38 111 ARG A C 1
ATOM 906 O O . ARG A 1 111 ? 7.629 -8.103 -38.577 1.00 65.38 111 ARG A O 1
ATOM 913 N N . PRO A 1 112 ? 6.121 -9.582 -39.357 1.00 61.88 112 PRO A N 1
ATOM 914 C CA . PRO A 1 112 ? 6.321 -9.185 -40.743 1.00 61.88 112 PRO A CA 1
ATOM 915 C C . PRO A 1 112 ? 5.811 -7.750 -40.887 1.00 61.88 112 PRO A C 1
ATOM 917 O O . PRO A 1 112 ? 4.753 -7.422 -40.344 1.00 61.88 112 PRO A O 1
ATOM 920 N N . ALA A 1 113 ? 6.584 -6.893 -41.559 1.00 58.12 113 ALA A N 1
ATOM 921 C CA . ALA A 1 113 ? 6.186 -5.518 -41.827 1.00 58.12 113 ALA A CA 1
ATOM 922 C C . ALA A 1 113 ? 4.777 -5.534 -42.433 1.00 58.12 113 ALA A C 1
ATOM 924 O O . ALA A 1 113 ? 4.571 -6.107 -43.502 1.00 58.12 113 ALA A O 1
ATOM 925 N N . VAL A 1 114 ? 3.801 -4.985 -41.705 1.00 57.31 114 VAL A N 1
ATOM 926 C CA . VAL A 1 114 ? 2.444 -4.816 -42.222 1.00 57.31 114 VAL A CA 1
ATOM 927 C C . VAL A 1 114 ? 2.587 -3.922 -43.442 1.00 57.31 114 VAL A C 1
ATOM 929 O O . VAL A 1 114 ? 3.105 -2.812 -43.327 1.00 57.31 114 VAL A O 1
ATOM 932 N N . GLU A 1 115 ? 2.220 -4.450 -44.607 1.00 54.78 115 GLU A N 1
ATOM 933 C CA . GLU A 1 115 ? 2.281 -3.733 -45.875 1.00 54.78 115 GLU A CA 1
ATOM 934 C C . GLU A 1 115 ? 1.348 -2.522 -45.768 1.00 54.78 115 GLU A C 1
ATOM 936 O O . GLU A 1 115 ? 0.136 -2.632 -45.926 1.00 54.78 115 GLU A O 1
ATOM 941 N N . SER A 1 116 ? 1.912 -1.362 -45.425 1.00 55.78 116 SER A N 1
ATOM 942 C CA . SER A 1 116 ? 1.279 -0.072 -45.680 1.00 55.78 116 SER A CA 1
ATOM 943 C C . SER A 1 116 ? 0.933 -0.033 -47.160 1.00 55.78 116 SER A C 1
ATOM 945 O O . SER A 1 116 ? 1.827 -0.339 -47.952 1.00 55.78 116 SER A O 1
ATOM 947 N N . GLU A 1 117 ? -0.308 0.315 -47.515 1.00 51.47 117 GLU A N 1
ATOM 948 C CA . GLU A 1 117 ? -0.784 0.410 -48.901 1.00 51.47 117 GLU A CA 1
ATOM 949 C C . GLU A 1 117 ? 0.263 1.110 -49.772 1.00 51.47 117 GLU A C 1
ATOM 951 O O . GLU A 1 117 ? 0.434 2.328 -49.754 1.00 51.47 117 GLU A O 1
ATOM 956 N N . SER A 1 118 ? 1.058 0.306 -50.467 1.00 56.41 118 SER A N 1
ATOM 957 C CA . SER A 1 118 ? 2.165 0.796 -51.256 1.00 56.41 118 SER A CA 1
ATOM 958 C C . SER A 1 118 ? 1.621 1.067 -52.645 1.00 56.41 118 SER A C 1
ATOM 960 O O . SER A 1 118 ? 1.078 0.155 -53.262 1.00 56.41 118 SER A O 1
ATOM 962 N N . PHE A 1 119 ? 1.798 2.287 -53.145 1.00 59.47 119 PHE A N 1
ATOM 963 C CA . PHE A 1 119 ? 1.363 2.755 -54.470 1.00 59.47 119 PHE A CA 1
ATOM 964 C C . PHE A 1 119 ? 1.996 2.011 -55.671 1.00 59.47 119 PHE A C 1
ATOM 966 O O . PHE A 1 119 ? 1.946 2.504 -56.794 1.00 59.47 119 PHE A O 1
ATOM 973 N N . TYR A 1 120 ? 2.630 0.858 -55.457 1.00 64.31 120 TYR A N 1
ATOM 974 C CA . TYR A 1 120 ? 3.329 0.097 -56.484 1.00 64.31 120 TYR A CA 1
ATOM 975 C C . TYR A 1 120 ? 2.424 -0.968 -57.090 1.00 64.31 120 TYR A C 1
ATOM 977 O O . TYR A 1 120 ? 1.721 -1.689 -56.379 1.00 64.31 120 TYR A O 1
ATOM 985 N N . ASP A 1 121 ? 2.501 -1.099 -58.411 1.00 71.62 121 ASP A N 1
ATOM 986 C CA . ASP A 1 121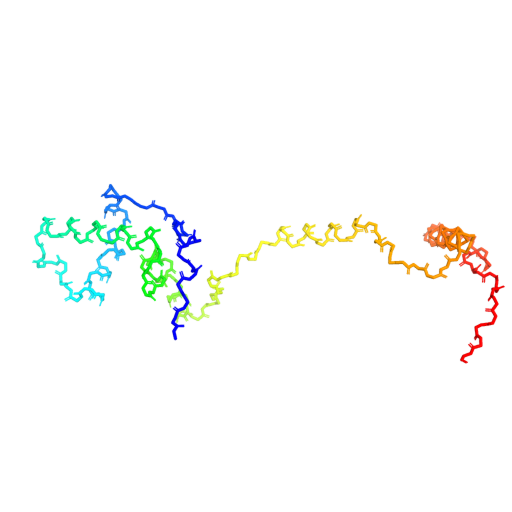 ? 1.807 -2.158 -59.131 1.00 71.62 121 ASP A CA 1
ATOM 987 C C . ASP A 1 121 ? 2.362 -3.546 -58.752 1.00 71.62 121 ASP A C 1
ATOM 989 O O . ASP A 1 121 ? 3.503 -3.694 -58.294 1.00 71.62 121 ASP A O 1
ATOM 993 N N . LYS A 1 122 ? 1.549 -4.588 -58.939 1.00 70.38 122 LYS A N 1
ATOM 994 C CA . LYS A 1 122 ? 1.832 -5.965 -58.505 1.00 70.38 122 LYS A CA 1
ATOM 995 C C . LYS A 1 122 ? 3.181 -6.483 -59.020 1.00 70.38 122 LYS A C 1
ATOM 997 O O . LYS A 1 122 ? 3.892 -7.168 -58.279 1.00 70.38 122 LYS A O 1
ATOM 1002 N N . ASP A 1 123 ? 3.547 -6.124 -60.247 1.00 72.50 123 ASP A N 1
ATOM 1003 C CA . ASP A 1 123 ? 4.806 -6.536 -60.874 1.00 72.50 123 ASP A CA 1
ATOM 1004 C C . ASP A 1 123 ? 6.018 -5.834 -60.241 1.00 72.50 123 ASP A C 1
ATOM 1006 O O . ASP A 1 123 ? 7.037 -6.471 -59.954 1.00 72.50 123 ASP A O 1
ATOM 1010 N N . GLN A 1 124 ? 5.880 -4.552 -59.888 1.00 67.94 124 GLN A N 1
ATOM 1011 C CA . GLN A 1 124 ? 6.921 -3.800 -59.179 1.00 67.94 124 GLN A CA 1
ATOM 1012 C C . GLN A 1 124 ? 7.144 -4.342 -57.759 1.00 67.94 124 GLN A C 1
ATOM 1014 O O . GLN A 1 124 ? 8.274 -4.365 -57.260 1.00 67.94 124 GLN A O 1
ATOM 1019 N N . LEU A 1 125 ? 6.082 -4.832 -57.114 1.00 70.56 125 LEU A N 1
ATOM 1020 C CA . LEU A 1 125 ? 6.152 -5.457 -55.794 1.00 70.56 125 LEU A CA 1
ATOM 1021 C C . LEU A 1 125 ? 6.878 -6.812 -55.830 1.00 70.56 125 LEU A C 1
ATOM 1023 O O . LEU A 1 125 ? 7.653 -7.139 -54.925 1.00 70.56 125 LEU A O 1
ATOM 1027 N N . GLN A 1 126 ? 6.659 -7.610 -56.880 1.00 77.69 126 GLN A N 1
ATOM 1028 C CA . GLN A 1 126 ? 7.368 -8.877 -57.069 1.00 77.69 126 GLN A CA 1
ATOM 1029 C C . GLN A 1 126 ? 8.858 -8.663 -57.332 1.00 77.69 126 GLN A C 1
ATOM 1031 O O . GLN A 1 126 ? 9.687 -9.396 -56.781 1.00 77.69 126 GLN A O 1
ATOM 1036 N N . GLU A 1 127 ? 9.202 -7.640 -58.110 1.00 78.44 127 GLU A N 1
ATOM 1037 C CA . GLU A 1 127 ? 10.590 -7.265 -58.359 1.00 78.44 127 GLU A CA 1
ATOM 1038 C C . GLU A 1 127 ? 11.284 -6.788 -57.075 1.00 78.44 127 GLU A C 1
ATOM 1040 O O . GLU A 1 127 ? 12.380 -7.252 -56.755 1.00 78.44 127 GLU A O 1
ATOM 1045 N N . LEU A 1 128 ? 10.615 -5.961 -56.265 1.00 74.00 128 LEU A N 1
ATOM 1046 C CA . LEU A 1 128 ? 11.107 -5.548 -54.946 1.00 74.00 128 LEU A CA 1
ATOM 1047 C C . LEU A 1 128 ? 11.381 -6.745 -54.030 1.00 74.00 128 LEU A C 1
ATOM 1049 O O . LEU A 1 128 ? 12.458 -6.841 -53.435 1.00 74.00 128 LEU A O 1
ATOM 1053 N N . ARG A 1 129 ? 10.441 -7.695 -53.959 1.00 78.25 129 ARG A N 1
ATOM 1054 C CA . ARG A 1 129 ? 10.610 -8.926 -53.172 1.00 78.25 129 ARG A CA 1
ATOM 1055 C C . ARG A 1 129 ? 11.772 -9.776 -53.688 1.00 78.25 129 ARG A C 1
ATOM 1057 O O . ARG A 1 129 ? 12.477 -10.390 -52.889 1.00 78.25 129 ARG A O 1
ATOM 1064 N N . ARG A 1 130 ? 11.994 -9.825 -55.004 1.00 81.12 130 ARG A N 1
ATOM 1065 C CA . ARG A 1 130 ? 13.131 -10.535 -55.604 1.00 81.12 130 ARG A CA 1
ATOM 1066 C C . ARG A 1 130 ? 14.458 -9.875 -55.234 1.00 81.12 130 ARG A C 1
ATOM 1068 O O . ARG A 1 130 ? 15.348 -10.559 -54.739 1.00 81.12 130 ARG A O 1
ATOM 1075 N N . VAL A 1 131 ? 14.557 -8.559 -55.390 1.00 78.81 131 VAL A N 1
ATOM 1076 C CA . VAL A 1 131 ? 15.773 -7.794 -55.085 1.00 78.81 131 VAL A CA 1
ATOM 1077 C C . VAL A 1 131 ? 16.119 -7.849 -53.597 1.00 78.81 131 VAL A C 1
ATOM 1079 O O . VAL A 1 131 ? 17.289 -7.966 -53.241 1.00 78.81 131 VAL A O 1
ATOM 1082 N N . GLN A 1 132 ? 15.123 -7.826 -52.709 1.00 76.75 132 GLN A N 1
ATOM 1083 C CA . GLN A 1 132 ? 15.356 -8.014 -51.276 1.00 76.75 132 GLN A CA 1
ATOM 1084 C C . GLN A 1 132 ? 15.935 -9.396 -50.957 1.00 76.75 132 GLN A C 1
ATOM 1086 O O . GLN A 1 132 ? 16.887 -9.484 -50.183 1.00 76.75 132 GLN A O 1
ATOM 1091 N N . ARG A 1 133 ? 15.408 -10.468 -51.567 1.00 81.25 133 ARG A N 1
ATOM 1092 C CA . ARG A 1 133 ? 15.960 -11.822 -51.389 1.00 81.25 133 ARG A CA 1
ATOM 1093 C C . ARG A 1 133 ? 17.397 -11.909 -51.888 1.00 81.25 133 ARG A C 1
ATOM 1095 O O . ARG A 1 133 ? 18.259 -12.371 -51.148 1.00 81.25 133 ARG A O 1
ATOM 1102 N N . GLU A 1 134 ? 17.660 -11.370 -53.073 1.00 79.88 134 GLU A N 1
ATOM 1103 C CA . GLU A 1 134 ? 19.003 -11.298 -53.652 1.00 79.88 134 GLU A CA 1
ATOM 1104 C C . GLU A 1 134 ? 19.969 -10.510 -52.743 1.00 79.88 134 GLU A C 1
ATOM 1106 O O . GLU A 1 134 ? 21.082 -10.961 -52.491 1.00 79.88 134 GLU A O 1
ATOM 1111 N N . ARG A 1 135 ? 19.540 -9.398 -52.127 1.00 72.44 135 ARG A N 1
ATOM 1112 C CA . ARG A 1 135 ? 20.355 -8.660 -51.136 1.00 72.44 135 ARG A CA 1
ATOM 1113 C C . ARG A 1 135 ? 20.655 -9.465 -49.876 1.00 72.44 135 ARG A C 1
ATOM 1115 O O . ARG A 1 135 ? 21.770 -9.397 -49.362 1.00 72.44 135 ARG A O 1
ATOM 1122 N N . VAL A 1 136 ? 19.676 -10.204 -49.361 1.00 80.62 136 VAL A N 1
ATOM 1123 C CA . VAL A 1 136 ? 19.866 -11.057 -48.178 1.00 80.62 136 VAL A CA 1
ATOM 1124 C C . VAL A 1 136 ? 20.841 -12.189 -48.494 1.00 80.62 136 VAL A C 1
ATOM 1126 O O . VAL A 1 136 ? 21.719 -12.487 -47.687 1.00 80.62 136 VAL A O 1
ATOM 1129 N N . GLU A 1 137 ? 20.728 -12.794 -49.672 1.00 78.38 137 GLU A N 1
ATOM 1130 C CA . GLU A 1 137 ? 21.650 -13.827 -50.143 1.00 78.38 137 GLU A CA 1
ATOM 1131 C C . GLU A 1 137 ? 23.048 -13.263 -50.394 1.00 78.38 137 GLU A C 1
ATOM 1133 O O . GLU A 1 137 ? 24.018 -13.839 -49.917 1.00 78.38 137 GLU A O 1
ATOM 1138 N N . ALA A 1 138 ? 23.171 -12.095 -51.027 1.00 77.19 138 ALA A N 1
ATOM 1139 C CA . ALA A 1 138 ? 24.435 -11.383 -51.201 1.00 77.19 138 ALA A CA 1
ATOM 1140 C C . ALA A 1 138 ? 25.108 -11.089 -49.854 1.00 77.19 138 ALA A C 1
ATOM 1142 O O . ALA A 1 138 ? 26.301 -11.336 -49.684 1.00 77.19 138 ALA A O 1
ATOM 1143 N N . GLY A 1 139 ? 24.344 -10.608 -48.870 1.00 74.50 139 GLY A N 1
ATOM 1144 C CA . GLY A 1 139 ? 24.837 -10.369 -47.514 1.00 74.50 139 GLY A CA 1
ATOM 1145 C C . GLY A 1 139 ? 25.330 -11.650 -46.839 1.00 74.50 139 GLY A C 1
ATOM 1146 O O . GLY A 1 139 ? 26.416 -11.658 -46.261 1.00 74.50 139 GLY A O 1
ATOM 1147 N N . LYS A 1 140 ? 24.577 -12.751 -46.966 1.00 79.81 140 LYS A N 1
ATOM 1148 C CA . LYS A 1 140 ? 24.970 -14.072 -46.449 1.00 79.81 140 LYS A CA 1
ATOM 1149 C C . LYS A 1 140 ? 26.221 -14.615 -47.142 1.00 79.81 140 LYS A C 1
ATOM 1151 O O . LYS A 1 140 ? 27.114 -15.105 -46.464 1.00 79.81 140 LYS A O 1
ATOM 1156 N N . MET A 1 141 ? 26.311 -14.489 -48.463 1.00 73.31 141 MET A N 1
ATOM 1157 C CA . MET A 1 141 ? 27.452 -14.949 -49.263 1.00 73.31 141 MET A CA 1
ATOM 1158 C C . MET A 1 141 ? 28.715 -14.144 -48.944 1.00 73.31 141 MET A C 1
ATOM 1160 O O . MET A 1 141 ? 29.778 -14.729 -48.759 1.00 73.31 141 MET A O 1
ATOM 1164 N N . LYS A 1 142 ? 28.589 -12.822 -48.768 1.00 76.19 142 LYS A N 1
ATOM 1165 C CA . LYS A 1 142 ? 29.690 -11.957 -48.324 1.00 76.19 142 LYS A CA 1
ATOM 1166 C C . LYS A 1 142 ? 30.156 -12.306 -46.909 1.00 76.19 142 LYS A C 1
ATOM 1168 O O . LYS A 1 142 ? 31.356 -12.343 -46.659 1.00 76.19 142 LYS A O 1
ATOM 1173 N N . LEU A 1 143 ? 29.226 -12.582 -45.991 1.00 73.88 143 LEU A N 1
ATOM 1174 C CA . LEU A 1 143 ? 29.553 -13.026 -44.632 1.00 73.88 143 LEU A CA 1
ATOM 1175 C C . LEU A 1 143 ? 30.274 -14.383 -44.632 1.00 73.88 143 LEU A C 1
ATOM 1177 O O . LEU A 1 143 ? 31.164 -14.604 -43.818 1.00 73.88 143 LEU A O 1
ATOM 1181 N N . LEU A 1 144 ? 29.919 -15.266 -45.568 1.00 79.75 144 LEU A N 1
ATOM 1182 C CA . LEU A 1 144 ? 30.542 -16.575 -45.769 1.00 79.75 144 LEU A CA 1
ATOM 1183 C C . LEU A 1 144 ? 31.853 -16.507 -46.585 1.00 79.75 144 LEU A C 1
ATOM 1185 O O . LEU A 1 144 ? 32.434 -17.543 -46.895 1.00 79.75 144 LEU A O 1
ATOM 1189 N N . GLY A 1 145 ? 32.327 -15.305 -46.938 1.00 73.75 145 GLY A N 1
ATOM 1190 C CA . GLY A 1 145 ? 33.588 -15.092 -47.654 1.00 73.75 145 GLY A CA 1
ATOM 1191 C C . GLY A 1 145 ? 33.561 -15.452 -49.145 1.00 73.75 145 GLY A C 1
ATOM 1192 O O . GLY A 1 145 ? 34.620 -15.642 -49.735 1.00 73.75 145 GLY A O 1
ATOM 1193 N N . MET A 1 146 ? 32.377 -15.566 -49.757 1.00 72.75 146 MET A N 1
ATOM 1194 C CA . MET A 1 146 ? 32.205 -15.851 -51.186 1.00 72.75 146 MET A CA 1
ATOM 1195 C C . MET A 1 146 ? 32.109 -14.555 -52.006 1.00 72.75 146 MET A C 1
ATOM 1197 O O . MET A 1 146 ? 31.480 -13.587 -51.573 1.00 72.75 146 MET A O 1
ATOM 1201 N N . ASP A 1 147 ? 32.692 -14.544 -53.209 1.00 64.25 147 ASP A N 1
ATOM 1202 C CA . ASP A 1 147 ? 32.648 -13.388 -54.113 1.00 64.25 147 ASP A CA 1
ATOM 1203 C C . ASP A 1 147 ? 31.222 -13.118 -54.613 1.00 64.25 147 ASP A C 1
ATOM 1205 O O . ASP A 1 147 ? 30.579 -13.955 -55.254 1.00 64.25 147 ASP A O 1
ATOM 1209 N N . VAL A 1 148 ? 30.723 -11.912 -54.339 1.00 68.38 148 VAL A N 1
ATOM 1210 C CA . VAL A 1 148 ? 29.391 -11.461 -54.753 1.00 68.38 148 VAL A CA 1
ATOM 1211 C C . VAL A 1 148 ? 29.519 -10.559 -55.976 1.00 68.38 148 VAL A C 1
ATOM 1213 O O . VAL A 1 148 ? 30.259 -9.577 -55.964 1.00 68.38 148 VAL A O 1
ATOM 1216 N N . LYS A 1 149 ? 28.763 -10.863 -57.039 1.00 72.56 149 LYS A N 1
ATOM 1217 C CA . LYS A 1 149 ? 28.723 -10.035 -58.254 1.00 72.56 149 LYS A CA 1
ATOM 1218 C C . LYS A 1 149 ? 28.168 -8.633 -57.938 1.00 72.56 149 LYS A C 1
ATOM 1220 O O . LYS A 1 1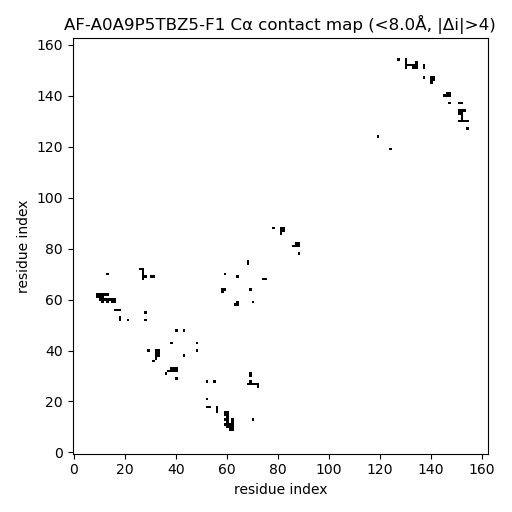49 ? 27.153 -8.543 -57.248 1.00 72.56 149 LYS A O 1
ATOM 1225 N N . PRO A 1 150 ? 28.740 -7.553 -58.502 1.00 65.69 150 PRO A N 1
ATOM 1226 C CA . PRO A 1 150 ? 28.364 -6.174 -58.166 1.00 65.69 150 PRO A CA 1
ATOM 1227 C C . PRO A 1 150 ? 26.911 -5.810 -58.519 1.00 65.69 150 PRO A C 1
ATOM 1229 O O . PRO A 1 150 ? 26.334 -4.935 -57.886 1.00 65.69 150 PRO A O 1
ATOM 1232 N N . ASN A 1 151 ? 26.294 -6.512 -59.474 1.00 68.25 151 ASN A N 1
ATOM 1233 C CA . ASN A 1 151 ? 24.915 -6.252 -59.908 1.00 68.25 151 ASN A CA 1
ATOM 1234 C C . ASN A 1 151 ? 23.860 -7.048 -59.113 1.00 68.25 151 ASN A C 1
ATOM 1236 O O . ASN A 1 151 ? 22.676 -6.987 -59.434 1.00 68.25 151 ASN A O 1
ATOM 1240 N N . MET A 1 152 ? 24.263 -7.837 -58.112 1.00 66.69 152 MET A N 1
ATOM 1241 C CA . MET A 1 152 ? 23.356 -8.709 -57.360 1.00 66.69 152 MET A CA 1
ATOM 1242 C C . MET A 1 152 ? 22.629 -7.908 -56.267 1.00 66.69 152 MET A C 1
ATOM 1244 O O . MET A 1 152 ? 23.269 -7.254 -55.442 1.00 66.69 152 MET A O 1
ATOM 1248 N N . GLY A 1 153 ? 21.290 -7.913 -56.276 1.00 60.06 153 GLY A N 1
ATOM 1249 C CA . GLY A 1 153 ? 20.483 -7.102 -55.358 1.00 60.06 153 GLY A CA 1
ATOM 1250 C C . GLY A 1 153 ? 20.336 -5.622 -55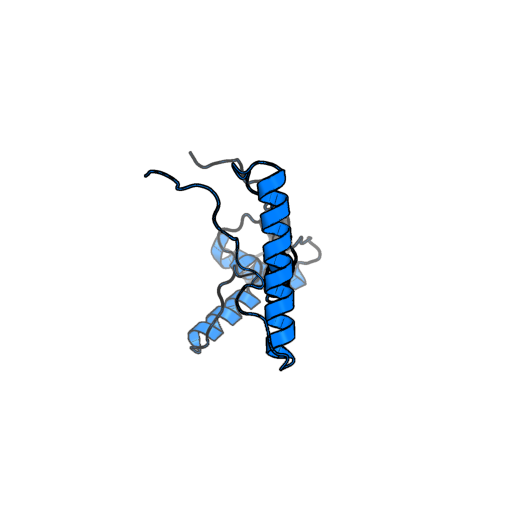.753 1.00 60.06 153 GLY A C 1
ATOM 1251 O O . GLY A 1 153 ? 19.929 -4.803 -54.925 1.00 60.06 153 GLY A O 1
ATOM 1252 N N . VAL A 1 154 ? 20.638 -5.241 -56.994 1.00 67.12 154 VAL A N 1
ATOM 1253 C CA . VAL A 1 154 ? 20.442 -3.873 -57.510 1.00 67.12 154 VAL A CA 1
ATOM 1254 C C . VAL A 1 154 ? 19.224 -3.856 -58.441 1.00 67.12 154 VAL A C 1
ATOM 1256 O O . VAL A 1 154 ? 19.105 -4.717 -59.307 1.00 67.12 154 VAL A O 1
ATOM 1259 N N . ARG A 1 155 ? 18.298 -2.903 -58.252 1.00 61.50 155 ARG A N 1
ATOM 1260 C CA . ARG A 1 155 ? 17.198 -2.666 -59.207 1.00 61.50 155 ARG A CA 1
ATOM 1261 C C . ARG A 1 155 ? 17.813 -1.986 -60.428 1.00 61.50 155 ARG A C 1
ATOM 1263 O O . ARG A 1 155 ? 18.443 -0.949 -60.255 1.00 61.50 155 ARG A O 1
ATOM 1270 N N . MET A 1 156 ? 17.665 -2.566 -61.613 1.00 62.12 156 MET A N 1
ATOM 1271 C CA . MET A 1 156 ? 18.070 -1.901 -62.852 1.00 62.12 156 MET A CA 1
ATOM 1272 C C . MET A 1 156 ? 16.917 -0.979 -63.266 1.00 62.12 156 MET A C 1
ATOM 1274 O O . MET A 1 156 ? 15.833 -1.462 -63.562 1.00 62.12 156 MET A O 1
ATOM 1278 N N . ASP A 1 157 ? 17.151 0.326 -63.144 1.00 59.22 157 ASP A N 1
ATOM 1279 C CA . ASP A 1 157 ? 16.303 1.496 -63.424 1.00 59.22 157 ASP A CA 1
ATOM 1280 C C . ASP A 1 157 ? 14.887 1.267 -64.007 1.00 59.22 157 ASP A C 1
ATOM 1282 O O . ASP A 1 157 ? 14.705 0.863 -65.155 1.00 59.22 157 ASP A O 1
ATOM 1286 N N . GLY A 1 158 ? 13.876 1.656 -63.217 1.00 53.03 158 GLY A N 1
ATOM 1287 C CA . GLY A 1 158 ? 12.503 1.969 -63.646 1.00 53.03 158 GLY A CA 1
ATOM 1288 C C . GLY A 1 158 ? 12.206 3.464 -63.428 1.00 53.03 158 GLY A C 1
ATOM 1289 O O . GLY A 1 158 ? 12.952 4.119 -62.703 1.00 53.03 158 GLY A O 1
ATOM 1290 N N . PRO A 1 159 ? 11.154 4.007 -64.068 1.00 51.03 159 PRO A N 1
ATOM 1291 C CA . PRO A 1 159 ? 11.167 5.282 -64.784 1.00 51.03 159 PRO A CA 1
ATOM 1292 C C . PRO A 1 15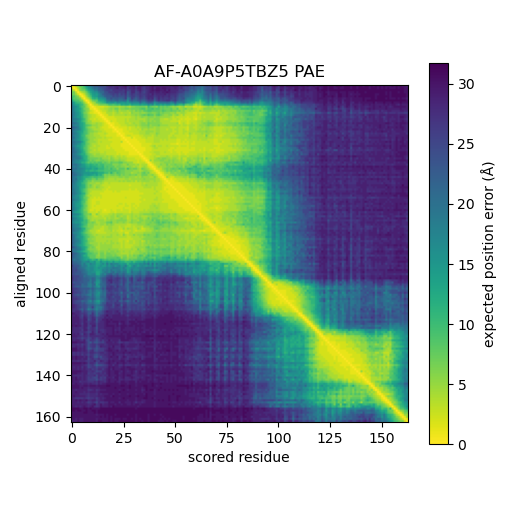9 ? 11.495 6.489 -63.896 1.00 51.03 159 PRO A C 1
ATOM 1294 O O . PRO A 1 159 ? 11.125 6.529 -62.724 1.00 51.03 159 PRO A O 1
ATOM 1297 N N . VAL A 1 160 ? 12.156 7.484 -64.499 1.00 53.84 160 VAL A N 1
ATOM 1298 C CA . VAL A 1 160 ? 12.395 8.818 -63.926 1.00 53.84 160 VAL A CA 1
ATOM 1299 C C . VAL A 1 160 ? 11.102 9.331 -63.288 1.00 53.84 160 VAL A C 1
ATOM 1301 O O . VAL A 1 160 ? 10.102 9.530 -63.975 1.00 53.84 160 VAL A O 1
ATOM 1304 N N . ILE A 1 161 ? 11.128 9.516 -61.970 1.00 51.00 161 ILE A N 1
ATOM 1305 C CA . ILE A 1 161 ? 10.106 10.268 -61.248 1.00 51.00 161 ILE A CA 1
ATOM 1306 C C . ILE A 1 161 ? 10.471 11.736 -61.462 1.00 51.00 161 ILE A C 1
ATOM 1308 O O . ILE A 1 161 ? 11.433 12.221 -60.866 1.00 51.00 161 ILE A O 1
ATOM 1312 N N . ASP A 1 162 ? 9.767 12.399 -62.378 1.00 48.88 162 ASP A N 1
ATOM 1313 C CA . ASP A 1 162 ? 9.797 13.860 -62.486 1.00 48.88 162 ASP A CA 1
ATOM 1314 C C . ASP A 1 162 ? 9.253 14.442 -61.170 1.00 48.88 162 ASP A C 1
ATOM 1316 O O . ASP A 1 162 ? 8.260 13.941 -60.632 1.00 48.88 162 ASP A O 1
ATOM 1320 N N . GLY A 1 163 ? 9.980 15.415 -60.618 1.00 45.69 163 GLY A N 1
ATOM 1321 C CA . GLY A 1 163 ? 9.725 16.020 -59.305 1.00 45.69 163 GLY A CA 1
ATOM 1322 C C . GLY A 1 163 ? 8.561 16.999 -59.269 1.00 45.69 163 GLY A C 1
ATOM 1323 O O . GLY A 1 163 ? 8.222 17.575 -60.326 1.00 45.69 163 GLY A O 1
#

Organism: NCBI:txid152965

Radius of gyration: 31.96 Å; Cα contacts (8 Å, |Δi|>4): 83; chains: 1; bounding box: 52×35×90 Å

Foldseek 3Di:
DDDPPPQPPQFQVLHADDLVCCVVLVVLLCVCCCPVVVDHPVVDDPVVSSVSVVVLRVCQRSVVDPDPCSSPVPVVVVQVVCVVVVHDDDDPPPPPDVVVVVVVVVVVVVDDPDPDPDPDDPVVVVVLVQLVVQVVVQVVCVVVVHDDDPCGSDDDDDDDDDD

Solvent-accessible surface area (backbone atoms only — not comparable to full-atom values): 10200 Å² total; per-residue (Å²): 135,85,82,84,83,64,79,84,78,32,59,39,73,89,48,76,68,56,86,84,41,53,77,81,45,38,69,31,51,53,51,43,33,44,67,77,64,67,40,62,76,90,78,55,52,72,72,54,51,52,58,51,46,54,50,50,38,51,36,52,25,50,58,64,61,97,52,75,46,61,81,43,41,66,64,45,48,53,48,52,49,36,50,73,73,70,45,91,70,80,69,97,80,69,85,76,51,67,65,60,52,54,49,51,53,54,48,61,73,67,49,73,81,76,79,65,92,62,97,60,54,74,68,59,51,52,51,50,56,49,36,52,50,39,38,54,49,44,51,51,36,48,73,71,72,43,92,68,65,91,72,63,43,59,86,80,84,75,78,89,79,81,130

Sequence (163 aa):
MASAAALGGQWGKYGIISESDIFTKEPEFRAWLVEERKMNPERMSKDQSKKEFARFVEDYNTATFPNEKFYNIEAYERRMDAMRAGEFVPPTDDNYDADADMRAHQNNLKRPAVESESFYDKDQLQELRRVQRERVEAGKMKLLGMDVKPNMGVRMDGPVIDG

Mean predicted aligned error: 17.94 Å

pLDDT: mean 75.14, std 13.5, range [33.22, 91.56]